Protein AF-A0A944S7D9-F1 (afdb_monomer)

Radius of gyration: 26.87 Å; Cα contacts (8 Å, |Δi|>4): 21; chains: 1; bounding box: 56×30×63 Å

Solvent-accessible surface area (backbone atoms only — not comparable to full-atom values): 6648 Å² total; per-residue (Å²): 128,85,83,78,64,95,87,66,83,73,77,50,76,69,52,48,50,52,52,50,52,49,28,50,76,72,68,70,59,76,51,72,77,59,55,70,69,63,70,62,59,74,78,39,79,92,39,35,72,63,67,70,60,76,68,80,79,79,65,95,80,67,87,78,92,75,93,80,91,73,58,66,71,61,53,53,58,37,54,73,66,43,88,61,25,74,57,54,54,50,53,53,55,50,50,54,67,71,76,109

Foldseek 3Di:
DDDDDPPDDDDDPVRVVVVQVVCVVVVNDDDPVRVVPDDDLCVVPVSVVVVVPPDDPDDPDDDDDDDDDDDPVLVVVLVVVPPCSVVVVVVVVVVVVVVD

Sequence (100 aa):
MPKLKPDTIFPTDEEDAIITQQAIEDGTNFTDDELMQFRPASEIPELKDFVKKMGRPKSDNPKKAISIRLSNDTLDFFKATGKGWQSRIDEVLTKYATSH

pLDDT: mean 89.18, std 8.37, range [60.72, 97.31]

Secondary structure (DSSP, 8-state):
-PPPPTT-PPPPHHHHHHHHHHHHHTT-PPPHHHHTT---GGGSGGGHHHHTT-SSPPPSSPPP-------HHHHHHHHHT-TTHHHHHHHHHHHHHHH-

Structure (mmCIF, N/CA/C/O backbone):
data_AF-A0A944S7D9-F1
#
_entry.id   AF-A0A944S7D9-F1
#
loop_
_atom_site.group_PDB
_atom_site.id
_atom_site.type_symbol
_atom_site.label_atom_id
_atom_site.label_alt_id
_atom_site.label_comp_id
_atom_site.label_asym_id
_atom_site.label_entity_id
_atom_site.label_seq_id
_atom_site.pdbx_PDB_ins_code
_atom_site.Cartn_x
_atom_site.Cartn_y
_atom_site.Cartn_z
_atom_site.occupancy
_atom_site.B_iso_or_equiv
_atom_site.auth_seq_id
_atom_site.auth_comp_id
_atom_site.auth_asym_id
_atom_site.auth_atom_id
_atom_site.pdbx_PDB_model_num
ATOM 1 N N . MET A 1 1 ? 11.088 -19.352 -12.068 1.00 61.12 1 MET A N 1
ATOM 2 C CA . MET A 1 1 ? 10.970 -17.989 -12.631 1.00 61.12 1 MET A CA 1
ATOM 3 C C . MET A 1 1 ? 9.493 -17.618 -12.690 1.00 61.12 1 MET A C 1
ATOM 5 O O . MET A 1 1 ? 8.692 -18.526 -12.903 1.00 61.12 1 MET A O 1
ATOM 9 N N . PRO A 1 2 ? 9.101 -16.357 -12.439 1.00 77.00 2 PRO A N 1
ATOM 10 C CA . PRO A 1 2 ? 7.715 -15.922 -12.614 1.00 77.00 2 PRO A CA 1
ATOM 11 C C . PRO A 1 2 ? 7.267 -16.179 -14.057 1.00 77.00 2 PRO A C 1
ATOM 13 O O . PRO A 1 2 ? 8.068 -16.025 -14.977 1.00 77.00 2 PRO A O 1
ATOM 16 N N . LYS A 1 3 ? 6.010 -16.581 -14.265 1.00 82.88 3 LYS A N 1
ATOM 17 C CA . LYS A 1 3 ? 5.469 -16.725 -15.622 1.00 82.88 3 LYS A CA 1
ATOM 18 C C . LYS A 1 3 ? 5.316 -15.339 -16.253 1.00 82.88 3 LYS A C 1
ATOM 20 O O . LYS A 1 3 ? 4.873 -14.405 -15.583 1.00 82.88 3 LYS A O 1
ATOM 25 N N . LEU A 1 4 ? 5.686 -15.229 -17.525 1.00 85.81 4 LEU A N 1
ATOM 26 C CA . LEU A 1 4 ? 5.511 -14.016 -18.321 1.00 85.81 4 LEU A CA 1
ATOM 27 C C . LEU A 1 4 ? 4.018 -13.703 -18.489 1.00 85.81 4 LEU A C 1
ATOM 29 O O . LEU A 1 4 ? 3.167 -14.590 -18.370 1.00 85.81 4 LEU A O 1
ATOM 33 N N . LYS A 1 5 ? 3.692 -12.429 -18.724 1.00 89.12 5 LYS A N 1
ATOM 34 C CA . LYS A 1 5 ? 2.304 -12.012 -18.959 1.00 89.12 5 LYS A CA 1
ATOM 35 C C . LYS A 1 5 ? 1.825 -12.565 -20.310 1.00 89.12 5 LYS A C 1
ATOM 37 O O . LYS A 1 5 ? 2.656 -12.656 -21.213 1.00 89.12 5 LYS A O 1
ATOM 42 N N . PRO A 1 6 ? 0.525 -12.876 -20.465 1.00 86.94 6 PRO A N 1
ATOM 43 C CA . PRO A 1 6 ? -0.012 -13.486 -21.686 1.00 86.94 6 PRO A CA 1
ATOM 44 C C . PRO A 1 6 ? 0.343 -12.748 -22.986 1.00 86.94 6 PRO A C 1
ATOM 46 O O . PRO A 1 6 ? 0.635 -13.402 -23.975 1.00 86.94 6 PRO A O 1
ATOM 49 N N . ASP A 1 7 ? 0.411 -11.414 -22.957 1.00 90.25 7 ASP A N 1
ATOM 50 C CA . ASP A 1 7 ? 0.641 -10.571 -24.144 1.00 90.25 7 ASP A CA 1
ATOM 51 C C . ASP A 1 7 ? 2.101 -10.093 -24.274 1.00 90.25 7 ASP A C 1
ATOM 53 O O . ASP A 1 7 ? 2.373 -8.993 -24.754 1.00 90.25 7 ASP A O 1
ATOM 57 N N . THR A 1 8 ? 3.061 -10.872 -23.768 1.00 90.88 8 THR A N 1
ATOM 58 C CA . THR A 1 8 ? 4.485 -10.518 -23.874 1.00 90.88 8 THR A CA 1
ATOM 59 C C . THR A 1 8 ? 5.010 -10.937 -25.245 1.00 90.88 8 THR A C 1
ATOM 61 O O . THR A 1 8 ? 5.115 -12.131 -25.518 1.00 90.88 8 THR A O 1
ATOM 64 N N . ILE A 1 9 ? 5.346 -9.963 -26.088 1.00 89.50 9 ILE A N 1
ATOM 65 C CA . ILE A 1 9 ? 5.931 -10.187 -27.414 1.00 89.50 9 ILE A CA 1
ATOM 66 C C . ILE A 1 9 ? 7.451 -10.263 -27.260 1.00 89.50 9 ILE A C 1
ATOM 68 O O . ILE A 1 9 ? 8.050 -9.367 -26.665 1.00 89.50 9 ILE A O 1
ATOM 72 N N . PHE A 1 10 ? 8.054 -11.326 -27.785 1.00 88.50 10 PHE A N 1
ATOM 73 C CA . PHE A 1 10 ? 9.499 -11.413 -27.977 1.00 88.50 10 PHE A CA 1
ATOM 74 C C . PHE A 1 10 ? 9.802 -11.157 -29.448 1.00 88.50 10 PHE A C 1
ATOM 76 O O . PHE A 1 10 ? 9.051 -11.668 -30.286 1.00 88.50 10 PHE A O 1
ATOM 83 N N . PRO A 1 11 ? 10.858 -10.393 -29.762 1.00 93.06 11 PRO A N 1
ATOM 84 C CA . PRO A 1 11 ? 11.351 -10.327 -31.125 1.00 93.06 11 PRO A CA 1
ATOM 85 C C . PRO A 1 11 ? 11.697 -11.728 -31.635 1.00 93.06 11 PRO A C 1
ATOM 87 O O . PRO A 1 11 ? 12.118 -12.607 -30.877 1.00 93.06 11 PRO A O 1
ATOM 90 N N . THR A 1 12 ? 11.477 -11.940 -32.923 1.00 94.56 12 THR A N 1
ATOM 91 C CA . THR A 1 12 ? 12.023 -13.089 -33.646 1.00 94.56 12 THR A CA 1
ATOM 92 C C . THR A 1 12 ? 13.522 -12.902 -33.887 1.00 94.56 12 THR A C 1
ATOM 94 O O . THR A 1 12 ? 14.018 -11.778 -33.862 1.00 94.56 12 THR A O 1
ATOM 97 N N . ASP A 1 13 ? 14.244 -13.985 -34.185 1.00 94.50 13 ASP A N 1
ATOM 98 C CA . ASP A 1 13 ? 15.691 -13.926 -34.448 1.00 94.50 13 ASP A CA 1
ATOM 99 C C . ASP A 1 13 ? 16.050 -12.937 -35.581 1.00 94.50 13 ASP A C 1
ATOM 101 O O . ASP A 1 13 ? 17.082 -12.268 -35.535 1.00 94.50 13 ASP A O 1
ATOM 105 N N . GLU A 1 14 ? 15.185 -12.818 -36.598 1.00 93.44 14 GLU A N 1
ATOM 106 C CA . GLU A 1 14 ? 15.354 -11.858 -37.698 1.00 93.44 14 GLU A CA 1
ATOM 107 C C . GLU A 1 14 ? 15.164 -10.409 -37.228 1.00 93.44 14 GLU A C 1
ATOM 109 O O . GLU A 1 14 ? 15.940 -9.525 -37.594 1.00 93.44 14 GLU A O 1
ATOM 114 N N . GLU A 1 15 ? 14.155 -10.158 -36.392 1.00 93.25 15 GLU A N 1
ATOM 115 C CA . GLU A 1 15 ? 13.902 -8.834 -35.819 1.00 93.25 15 GLU A CA 1
ATOM 116 C C . GLU A 1 15 ? 15.021 -8.417 -34.858 1.00 93.25 15 GLU A C 1
ATOM 118 O O . GLU A 1 15 ? 15.473 -7.275 -34.919 1.00 93.25 15 GLU A O 1
ATOM 123 N N . ASP A 1 16 ? 15.526 -9.334 -34.030 1.00 93.56 16 ASP A N 1
ATOM 124 C CA . ASP A 1 16 ? 16.659 -9.085 -33.132 1.00 93.56 16 ASP A CA 1
ATOM 125 C C . ASP A 1 16 ? 17.936 -8.720 -33.902 1.00 93.56 16 ASP A C 1
ATOM 127 O O . ASP A 1 16 ? 18.666 -7.808 -33.499 1.00 93.56 16 ASP A O 1
ATOM 131 N N . ALA A 1 17 ? 18.198 -9.373 -35.040 1.00 92.81 17 ALA A N 1
ATOM 132 C CA . ALA A 1 17 ? 19.328 -9.027 -35.901 1.00 92.81 17 ALA A CA 1
ATOM 133 C C . ALA A 1 17 ? 19.198 -7.604 -36.471 1.00 92.81 17 ALA A C 1
ATOM 135 O O . ALA A 1 17 ? 20.174 -6.848 -36.464 1.00 92.81 17 ALA A O 1
ATOM 136 N N . ILE A 1 18 ? 17.994 -7.211 -36.904 1.00 95.31 18 ILE A N 1
ATOM 137 C CA . ILE A 1 18 ? 17.721 -5.854 -37.405 1.00 95.31 18 ILE A CA 1
ATOM 138 C C . ILE A 1 18 ? 17.890 -4.822 -36.281 1.00 95.31 18 ILE A C 1
ATOM 140 O O . ILE A 1 18 ? 18.549 -3.802 -36.481 1.00 95.31 18 ILE A O 1
ATOM 144 N N . ILE A 1 19 ? 17.349 -5.094 -35.089 1.00 92.94 19 ILE A N 1
ATOM 145 C CA . ILE A 1 19 ? 17.482 -4.223 -33.910 1.00 92.94 19 ILE A CA 1
ATOM 146 C C . ILE A 1 19 ? 18.958 -4.047 -33.536 1.00 92.94 19 ILE A C 1
ATOM 148 O O . ILE A 1 19 ? 19.397 -2.931 -33.254 1.00 92.94 19 ILE A O 1
ATOM 152 N N . THR A 1 20 ? 19.736 -5.131 -33.574 1.00 92.62 20 THR A N 1
ATOM 153 C CA . THR A 1 20 ? 21.167 -5.108 -33.250 1.00 92.62 20 THR A CA 1
ATOM 154 C C . THR A 1 20 ? 21.951 -4.290 -34.273 1.00 92.62 20 THR A C 1
ATOM 156 O O . THR A 1 20 ? 22.751 -3.439 -33.888 1.00 92.62 20 THR A O 1
ATOM 159 N N . GLN A 1 21 ? 21.704 -4.493 -35.572 1.00 93.06 21 GLN A N 1
ATOM 160 C CA . GLN A 1 21 ? 22.358 -3.710 -36.620 1.00 93.06 21 GLN A CA 1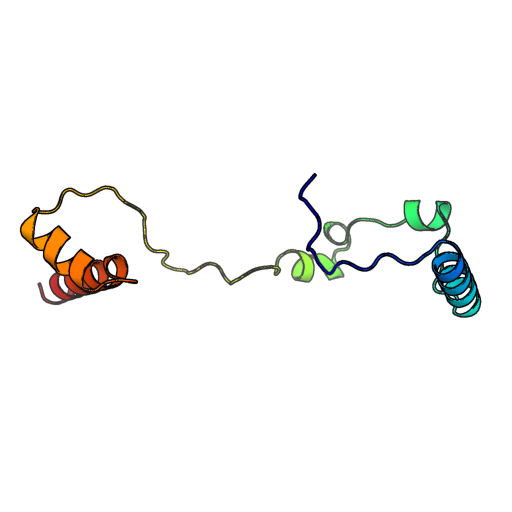
ATOM 161 C C . GLN A 1 21 ? 22.049 -2.216 -36.470 1.00 93.06 21 GLN A C 1
ATOM 163 O O . GLN A 1 21 ? 22.966 -1.397 -36.497 1.00 93.06 21 GLN A O 1
ATOM 168 N N . GLN A 1 22 ? 20.782 -1.869 -36.237 1.00 94.06 22 GLN A N 1
ATOM 169 C CA . GLN A 1 22 ? 20.372 -0.483 -36.028 1.00 94.06 22 GLN A CA 1
ATOM 170 C C . GLN A 1 22 ? 21.067 0.137 -34.805 1.00 94.06 22 GLN A C 1
ATOM 172 O O . GLN A 1 22 ? 21.579 1.249 -34.884 1.00 94.06 22 GLN A O 1
ATOM 177 N N . ALA A 1 23 ? 21.162 -0.592 -33.689 1.00 94.06 23 ALA A N 1
ATOM 178 C CA . ALA A 1 23 ? 21.844 -0.109 -32.489 1.00 94.06 23 ALA A CA 1
ATOM 179 C C . ALA A 1 23 ? 23.348 0.138 -32.716 1.00 94.06 23 ALA A C 1
ATOM 181 O O . ALA A 1 23 ? 23.916 1.062 -32.126 1.00 94.06 23 ALA A O 1
ATOM 182 N N . ILE A 1 24 ? 23.993 -0.668 -33.567 1.00 94.12 24 ILE A N 1
ATOM 183 C CA . ILE A 1 24 ? 25.392 -0.474 -33.975 1.00 94.12 24 ILE A CA 1
ATOM 184 C C . ILE A 1 24 ? 25.529 0.794 -34.821 1.00 94.12 24 ILE A C 1
ATOM 186 O O . ILE A 1 24 ? 26.413 1.605 -34.551 1.00 94.12 24 ILE A O 1
ATOM 190 N N . GLU A 1 25 ? 24.655 0.982 -35.812 1.00 94.31 25 GLU A N 1
ATOM 191 C CA . GLU A 1 25 ? 24.643 2.178 -36.666 1.00 94.31 25 GLU A CA 1
ATOM 192 C C . GLU A 1 25 ? 24.401 3.461 -35.851 1.00 94.31 25 GLU A C 1
ATOM 194 O O . GLU A 1 25 ? 25.082 4.465 -36.063 1.00 94.31 25 GLU A O 1
ATOM 199 N N . ASP A 1 26 ? 23.510 3.401 -34.858 1.00 94.00 26 ASP A N 1
ATOM 200 C CA . ASP A 1 26 ? 23.201 4.510 -33.948 1.00 94.00 26 ASP A CA 1
ATOM 201 C C . ASP A 1 26 ? 24.280 4.731 -32.864 1.00 94.00 26 ASP A C 1
ATOM 203 O O . ASP A 1 26 ? 24.210 5.699 -32.102 1.00 94.00 26 ASP A O 1
ATOM 207 N N . GLY A 1 27 ? 25.276 3.840 -32.757 1.00 90.56 27 GLY A N 1
ATOM 208 C CA . GLY A 1 27 ? 26.332 3.902 -31.739 1.00 90.56 27 GLY A CA 1
ATOM 209 C C . GLY A 1 27 ? 25.842 3.647 -30.307 1.00 90.56 27 GLY A C 1
ATOM 210 O O . GLY A 1 27 ? 26.477 4.082 -29.348 1.00 90.56 27 GLY A O 1
ATOM 211 N N . THR A 1 28 ? 24.701 2.973 -30.153 1.00 89.75 28 THR A N 1
ATOM 212 C CA . THR A 1 28 ? 24.083 2.641 -28.854 1.00 89.75 28 THR A CA 1
ATOM 213 C C . THR A 1 28 ? 24.319 1.192 -28.422 1.00 89.75 28 THR A C 1
ATOM 215 O O . THR A 1 28 ? 23.978 0.819 -27.298 1.00 89.75 28 THR A O 1
ATOM 218 N N . ASN A 1 29 ? 24.918 0.373 -29.289 1.00 91.12 29 ASN A N 1
ATOM 219 C CA . ASN A 1 29 ? 25.290 -1.002 -28.985 1.00 91.12 29 ASN A CA 1
ATOM 220 C C . ASN A 1 29 ? 26.586 -1.063 -28.157 1.00 91.12 29 ASN A C 1
ATOM 222 O O . ASN A 1 29 ? 27.645 -0.676 -28.645 1.00 91.12 29 ASN A O 1
ATOM 226 N N . PHE A 1 30 ? 26.505 -1.601 -26.939 1.00 89.75 30 PHE A N 1
ATOM 227 C CA . PHE A 1 30 ? 27.667 -1.849 -26.080 1.00 89.75 30 PHE A CA 1
ATOM 228 C C . PHE A 1 30 ? 28.209 -3.264 -26.287 1.00 89.75 30 PHE A C 1
ATOM 230 O O . PHE A 1 30 ? 27.444 -4.223 -26.389 1.00 89.75 30 PHE A O 1
ATOM 237 N N . THR A 1 31 ? 29.531 -3.401 -26.307 1.00 89.88 31 THR A N 1
ATOM 238 C CA . THR A 1 31 ? 30.211 -4.704 -26.290 1.00 89.88 31 THR A CA 1
ATOM 239 C C . THR A 1 31 ? 30.271 -5.289 -24.875 1.00 89.88 31 THR A C 1
ATOM 241 O O . THR A 1 31 ? 30.144 -4.569 -23.883 1.00 89.88 31 THR A O 1
ATOM 244 N N . ASP A 1 32 ? 30.510 -6.598 -24.758 1.00 88.31 32 ASP A N 1
ATOM 245 C CA . ASP A 1 32 ? 30.619 -7.273 -23.455 1.00 88.31 32 ASP A CA 1
ATOM 246 C C . ASP A 1 32 ? 31.717 -6.659 -22.568 1.00 88.31 32 ASP A C 1
ATOM 248 O O . ASP A 1 32 ? 31.506 -6.442 -21.373 1.00 88.31 32 ASP A O 1
ATOM 252 N N . ASP A 1 33 ? 32.863 -6.309 -23.158 1.00 90.88 33 ASP A N 1
ATOM 253 C CA . ASP A 1 33 ? 33.986 -5.685 -22.447 1.00 90.88 33 ASP A CA 1
ATOM 254 C C . ASP A 1 33 ? 33.641 -4.282 -21.920 1.00 90.88 33 ASP A C 1
ATOM 256 O O . ASP A 1 33 ? 34.130 -3.867 -20.864 1.00 90.88 33 ASP A O 1
ATOM 260 N N . GLU A 1 34 ? 32.790 -3.539 -22.630 1.00 89.50 34 GLU A N 1
ATOM 261 C CA . GLU A 1 34 ? 32.293 -2.230 -22.193 1.00 89.50 34 GLU A CA 1
ATOM 262 C C . GLU A 1 34 ? 31.242 -2.377 -21.090 1.00 89.50 34 GLU A C 1
ATOM 264 O O . GLU A 1 34 ? 31.286 -1.655 -20.092 1.00 89.50 34 GLU A O 1
ATOM 269 N N . LEU A 1 35 ? 30.345 -3.361 -21.210 1.00 88.75 35 LEU A N 1
ATOM 270 C CA . LEU A 1 35 ? 29.345 -3.667 -20.186 1.00 88.75 35 LEU A CA 1
ATOM 271 C C . LEU A 1 35 ? 29.989 -4.089 -18.861 1.00 88.75 35 LEU A C 1
ATOM 273 O O . LEU A 1 35 ? 29.508 -3.698 -17.797 1.00 88.75 35 LEU A O 1
ATOM 277 N N . MET A 1 36 ? 31.101 -4.832 -18.894 1.00 89.75 36 MET A N 1
ATOM 278 C CA . MET A 1 36 ? 31.832 -5.229 -17.682 1.00 89.75 36 MET A CA 1
ATOM 279 C C . MET A 1 36 ? 32.415 -4.044 -16.903 1.00 89.75 36 MET A C 1
ATOM 281 O O . MET A 1 36 ? 32.666 -4.159 -15.702 1.00 89.75 36 MET A O 1
ATOM 285 N N . GLN A 1 37 ? 32.622 -2.899 -17.556 1.00 89.00 37 GLN A N 1
ATOM 286 C CA . GLN A 1 37 ? 33.117 -1.6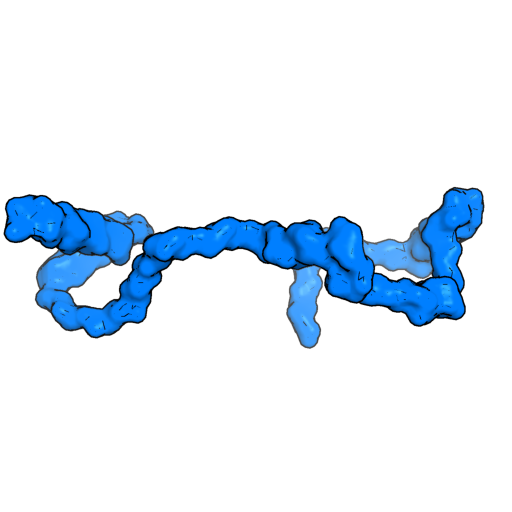85 -16.903 1.00 89.00 37 GLN A CA 1
ATOM 287 C C . GLN A 1 37 ? 32.004 -0.914 -16.184 1.00 89.00 37 GLN A C 1
ATOM 289 O O . GLN A 1 37 ? 32.290 -0.012 -15.387 1.00 89.00 37 GLN A O 1
ATOM 294 N N . PHE A 1 38 ? 30.733 -1.246 -16.438 1.00 88.81 38 PHE A N 1
ATOM 295 C CA . PHE A 1 38 ? 29.613 -0.577 -15.794 1.00 88.81 38 PHE A CA 1
ATOM 296 C C . PHE A 1 38 ? 29.578 -0.921 -14.307 1.00 88.81 38 PHE A C 1
ATOM 298 O O . PHE A 1 38 ? 29.692 -2.070 -13.886 1.00 88.81 38 PHE A O 1
ATOM 305 N N . ARG A 1 39 ? 29.392 0.112 -13.487 1.00 86.12 39 ARG A N 1
ATOM 306 C CA . ARG A 1 39 ? 29.251 -0.017 -12.036 1.00 86.12 39 ARG A CA 1
ATOM 307 C C . ARG A 1 39 ? 27.826 0.309 -11.621 1.00 86.12 39 ARG A C 1
ATOM 309 O O . ARG A 1 39 ? 27.167 1.118 -12.280 1.00 86.12 39 ARG A O 1
ATOM 316 N N . PRO A 1 40 ? 27.325 -0.291 -10.531 1.00 84.75 40 PRO A N 1
ATOM 317 C CA . PRO A 1 40 ? 25.968 -0.033 -10.086 1.00 84.75 40 PRO A CA 1
ATOM 318 C C . PRO A 1 40 ? 25.791 1.450 -9.743 1.00 84.75 40 PRO 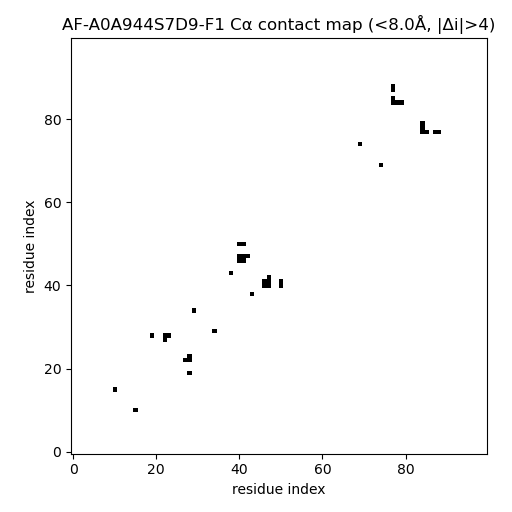A C 1
ATOM 320 O O . PRO A 1 40 ? 26.655 2.072 -9.123 1.00 84.75 40 PRO A O 1
ATOM 323 N N . ALA A 1 41 ? 24.630 2.016 -10.082 1.00 84.06 41 ALA A N 1
ATOM 324 C CA . ALA A 1 41 ? 24.326 3.428 -9.833 1.00 84.06 41 ALA A CA 1
ATOM 325 C C . ALA A 1 41 ? 24.465 3.836 -8.349 1.00 84.06 41 ALA A C 1
ATOM 327 O O . ALA A 1 41 ? 24.712 4.998 -8.044 1.00 84.06 41 ALA A O 1
ATOM 328 N N . SER A 1 42 ? 24.366 2.883 -7.412 1.00 81.69 42 SER A N 1
ATOM 329 C CA . SER A 1 42 ? 24.613 3.097 -5.979 1.00 81.69 42 SER A CA 1
ATOM 330 C C . SER A 1 42 ? 26.061 3.468 -5.638 1.00 81.69 42 SER A C 1
ATOM 332 O O . SER A 1 42 ? 26.307 4.078 -4.596 1.00 81.69 42 SER A O 1
ATOM 334 N N . GLU A 1 43 ? 27.023 3.092 -6.480 1.00 83.50 43 GLU A N 1
ATOM 335 C CA . GLU A 1 43 ? 28.440 3.426 -6.313 1.00 83.50 43 GLU A CA 1
ATOM 336 C C . GLU A 1 43 ? 28.789 4.806 -6.878 1.00 83.50 43 GLU A C 1
ATOM 338 O O . GLU A 1 43 ? 29.803 5.379 -6.484 1.00 83.50 43 GLU A O 1
ATOM 343 N N . ILE A 1 44 ? 27.932 5.376 -7.729 1.00 87.44 44 ILE A N 1
ATOM 344 C CA . ILE A 1 44 ? 28.117 6.690 -8.351 1.00 87.44 44 ILE A CA 1
ATOM 345 C C . ILE A 1 44 ? 27.551 7.762 -7.403 1.00 87.44 44 ILE A C 1
ATOM 347 O O . ILE A 1 44 ? 26.331 7.831 -7.238 1.00 87.44 44 ILE A O 1
ATOM 351 N N . PRO A 1 45 ? 28.385 8.603 -6.750 1.00 82.31 45 PRO A N 1
ATOM 352 C CA . PRO A 1 45 ? 27.927 9.536 -5.715 1.00 82.31 45 PRO A CA 1
ATOM 353 C C . PRO A 1 45 ? 26.800 10.473 -6.161 1.00 82.31 45 PRO A C 1
ATOM 355 O O . PRO A 1 45 ? 25.876 10.707 -5.389 1.00 82.31 45 PRO A O 1
ATOM 358 N N . GLU A 1 46 ? 26.842 10.932 -7.410 1.00 84.31 46 GLU A N 1
ATOM 359 C CA . GLU A 1 46 ? 25.849 11.830 -8.015 1.00 84.31 46 GLU A CA 1
ATOM 360 C C . GLU A 1 46 ? 24.470 11.171 -8.206 1.00 84.31 46 GLU A C 1
ATOM 362 O O . GLU A 1 46 ? 23.447 11.851 -8.215 1.00 84.31 46 GLU A O 1
ATOM 367 N N . LEU A 1 47 ? 24.420 9.837 -8.309 1.00 81.00 47 LEU A N 1
ATOM 368 C CA . LEU A 1 47 ? 23.190 9.074 -8.551 1.00 81.00 47 LEU A CA 1
ATOM 369 C C . LEU A 1 47 ? 22.605 8.440 -7.280 1.00 81.00 47 LEU A C 1
ATOM 371 O O . LEU A 1 47 ? 21.471 7.952 -7.299 1.00 81.00 47 LEU A O 1
ATOM 375 N N . LYS A 1 48 ? 23.328 8.473 -6.151 1.00 75.50 48 LYS A N 1
ATOM 376 C CA . LYS A 1 48 ? 22.916 7.835 -4.883 1.00 75.50 48 LYS A CA 1
ATOM 377 C C . LYS A 1 48 ? 21.530 8.268 -4.402 1.00 75.50 48 LYS A C 1
ATOM 379 O O . LYS A 1 48 ? 20.768 7.439 -3.897 1.00 75.50 48 LYS A O 1
ATOM 384 N N . ASP A 1 49 ? 21.191 9.541 -4.578 1.00 71.94 49 ASP A N 1
ATOM 385 C CA . ASP A 1 49 ? 19.909 10.093 -4.132 1.00 71.94 49 ASP A CA 1
ATOM 386 C C . ASP A 1 49 ? 18.730 9.667 -5.013 1.00 71.94 49 ASP A C 1
ATOM 388 O O . ASP A 1 49 ? 17.592 9.628 -4.541 1.00 71.94 49 ASP A O 1
ATOM 392 N N . PHE A 1 50 ? 18.985 9.305 -6.272 1.00 69.12 50 PHE A N 1
ATOM 393 C CA . PHE A 1 50 ? 17.966 8.800 -7.191 1.00 69.12 50 PHE A CA 1
ATOM 394 C C . PHE A 1 50 ? 17.671 7.320 -6.939 1.00 69.12 50 PHE A C 1
ATOM 396 O O . PHE A 1 50 ? 16.508 6.919 -6.925 1.00 69.12 50 PHE A O 1
ATOM 403 N N . VAL A 1 51 ? 18.702 6.526 -6.628 1.00 68.44 51 VAL A N 1
ATOM 404 C CA . VAL A 1 51 ? 18.559 5.091 -6.326 1.00 68.44 51 VAL A CA 1
ATOM 405 C C . VAL A 1 51 ? 17.721 4.854 -5.059 1.00 68.44 51 VAL A C 1
ATOM 407 O O . VAL A 1 51 ? 16.921 3.923 -5.005 1.00 68.44 51 VAL A O 1
ATOM 410 N N . LYS A 1 52 ? 17.837 5.720 -4.042 1.00 64.75 52 LYS A N 1
ATOM 411 C CA . LYS A 1 52 ? 17.083 5.593 -2.778 1.00 64.75 52 LYS A CA 1
ATOM 412 C C . LYS A 1 52 ? 15.604 5.984 -2.861 1.00 64.75 52 LYS A C 1
ATOM 414 O O . LYS A 1 52 ? 14.847 5.632 -1.959 1.00 64.75 52 LYS A O 1
ATOM 419 N N . LYS A 1 53 ? 15.180 6.724 -3.889 1.00 60.72 53 LYS A N 1
ATOM 420 C CA . LYS A 1 53 ? 13.829 7.315 -3.969 1.00 60.72 53 LYS A CA 1
ATOM 421 C C . LYS A 1 53 ? 12.793 6.433 -4.670 1.00 60.72 53 LYS A C 1
ATOM 423 O O . LYS A 1 53 ? 11.670 6.879 -4.895 1.00 60.72 53 LYS A O 1
ATOM 428 N N . MET A 1 54 ? 13.125 5.190 -5.009 1.00 67.50 54 MET A N 1
ATOM 429 C CA . MET A 1 54 ? 12.157 4.285 -5.625 1.00 67.50 54 MET A CA 1
ATOM 430 C C . MET A 1 54 ? 11.153 3.763 -4.585 1.00 67.50 54 MET A C 1
ATOM 432 O O . MET A 1 54 ? 11.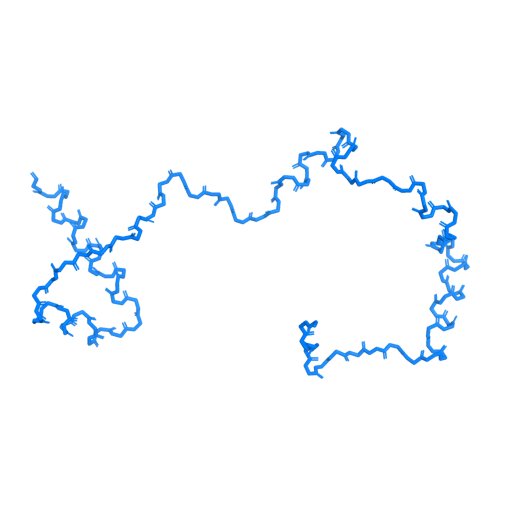490 2.945 -3.734 1.00 67.50 54 MET A O 1
ATOM 436 N N . GLY A 1 55 ? 9.904 4.236 -4.656 1.00 73.06 55 GLY A N 1
ATOM 437 C CA . GLY A 1 55 ? 8.784 3.740 -3.851 1.00 73.06 55 GLY A CA 1
ATOM 438 C C . GLY A 1 55 ? 7.850 4.839 -3.344 1.00 73.06 55 GLY A C 1
ATOM 439 O O . GLY A 1 55 ? 8.156 6.028 -3.406 1.00 73.06 55 GLY A O 1
ATOM 440 N N . ARG A 1 56 ? 6.683 4.443 -2.821 1.00 77.62 56 ARG A N 1
ATOM 441 C CA . ARG A 1 56 ? 5.807 5.375 -2.098 1.00 77.62 56 ARG A CA 1
ATOM 442 C C . ARG A 1 56 ? 6.558 5.880 -0.858 1.00 77.62 56 ARG A C 1
ATOM 444 O O . ARG A 1 56 ? 7.111 5.041 -0.143 1.00 77.62 56 ARG A O 1
ATOM 451 N N . PRO A 1 57 ? 6.544 7.193 -0.562 1.00 79.56 57 PRO A N 1
ATOM 452 C CA . PRO A 1 57 ? 7.075 7.704 0.694 1.00 79.56 57 PRO A CA 1
ATOM 453 C C . PRO A 1 57 ? 6.519 6.905 1.872 1.00 79.56 57 PRO A C 1
ATOM 455 O O . PRO A 1 57 ? 5.322 6.593 1.918 1.00 79.56 57 PRO A O 1
ATOM 458 N N . LYS A 1 58 ? 7.395 6.536 2.807 1.00 79.69 58 LYS A N 1
ATOM 459 C CA . LYS A 1 58 ? 6.978 5.850 4.028 1.00 79.69 58 LYS A CA 1
ATOM 460 C C . LYS A 1 58 ? 6.050 6.787 4.804 1.00 79.69 58 LYS A C 1
ATOM 462 O O . LYS A 1 58 ? 6.390 7.944 5.003 1.00 79.69 58 LYS A O 1
ATOM 467 N N . SER A 1 59 ? 4.882 6.294 5.214 1.00 83.31 59 SER A N 1
ATOM 468 C CA . SER A 1 59 ? 3.976 7.061 6.078 1.00 83.31 59 SER A CA 1
ATOM 469 C C . SER A 1 59 ? 4.657 7.324 7.421 1.00 83.31 59 SER A C 1
ATOM 471 O O . SER A 1 59 ? 5.145 6.368 8.028 1.00 83.31 59 SER A O 1
ATOM 473 N N . ASP A 1 60 ? 4.650 8.572 7.894 1.00 86.12 60 ASP A N 1
ATOM 474 C CA . ASP A 1 60 ? 5.235 8.952 9.190 1.00 86.12 60 ASP A CA 1
ATOM 475 C C . ASP A 1 60 ? 4.551 8.232 10.359 1.00 86.12 60 ASP A C 1
ATOM 477 O O . ASP A 1 60 ? 5.197 7.829 11.324 1.00 86.12 60 ASP A O 1
ATOM 481 N N . ASN A 1 61 ? 3.242 7.993 10.237 1.00 86.94 61 ASN A N 1
ATOM 482 C CA . ASN A 1 61 ? 2.461 7.232 11.205 1.00 86.94 61 ASN A CA 1
ATOM 483 C C . ASN A 1 61 ? 1.720 6.074 10.510 1.00 86.94 61 ASN A C 1
ATOM 485 O O . ASN A 1 61 ? 0.591 6.246 10.043 1.00 86.94 61 ASN A O 1
ATOM 489 N N . PRO A 1 62 ? 2.356 4.903 10.329 1.00 88.69 62 PRO A N 1
ATOM 490 C CA . PRO A 1 62 ? 1.712 3.754 9.707 1.00 88.69 62 PRO A CA 1
ATOM 491 C C . PRO A 1 62 ? 0.740 3.069 10.680 1.00 88.69 62 PRO A C 1
ATOM 493 O O . PRO A 1 62 ? 1.034 2.908 11.865 1.00 88.69 62 PRO A O 1
ATOM 496 N N . LYS A 1 63 ? -0.397 2.585 10.162 1.00 90.19 63 LYS A N 1
ATOM 497 C CA . LYS A 1 63 ? -1.317 1.737 10.936 1.00 90.19 63 LYS A CA 1
ATOM 498 C C . LYS A 1 63 ? -0.594 0.464 11.383 1.00 90.19 63 LYS A C 1
ATOM 500 O O . LYS A 1 63 ? 0.084 -0.181 10.582 1.00 90.19 63 LYS A O 1
ATOM 505 N N . LYS A 1 64 ? -0.753 0.084 12.652 1.00 91.50 64 LYS A N 1
ATOM 506 C CA . LYS A 1 64 ? -0.177 -1.152 13.197 1.00 91.50 64 LYS A CA 1
ATOM 507 C C . LYS A 1 64 ? -1.175 -2.294 13.037 1.00 91.50 64 LYS A C 1
ATOM 509 O O . LYS A 1 64 ? -2.286 -2.218 13.551 1.00 91.50 64 LYS A O 1
ATOM 514 N N . ALA A 1 65 ? -0.772 -3.358 12.347 1.00 93.19 65 ALA A N 1
ATOM 515 C CA . ALA A 1 65 ? -1.556 -4.584 12.281 1.00 93.19 65 ALA A CA 1
ATOM 516 C C . ALA A 1 65 ? -1.428 -5.332 13.615 1.00 93.19 65 ALA A C 1
ATOM 518 O O . ALA A 1 65 ? -0.369 -5.873 13.928 1.00 93.19 65 ALA A O 1
ATOM 519 N N . ILE A 1 66 ? -2.498 -5.332 14.407 1.00 93.81 66 ILE A N 1
ATOM 520 C CA . ILE A 1 66 ? -2.571 -6.026 15.695 1.00 93.81 66 ILE A CA 1
ATOM 521 C C . ILE A 1 66 ? -3.733 -7.018 15.702 1.00 93.81 66 ILE A C 1
ATOM 523 O O . ILE A 1 66 ? -4.724 -6.837 14.995 1.00 93.81 66 ILE A O 1
ATOM 527 N N . SER A 1 67 ? -3.614 -8.064 16.520 1.00 94.06 67 SER A N 1
ATOM 528 C CA . SER A 1 67 ? -4.704 -9.007 16.774 1.00 94.06 67 SER A CA 1
ATOM 529 C C . SER A 1 67 ? -5.459 -8.574 18.028 1.00 94.06 67 SER A C 1
ATOM 531 O O . SER A 1 67 ? -4.889 -8.559 19.119 1.00 94.06 67 SER A O 1
ATOM 533 N N . ILE A 1 68 ? -6.730 -8.204 17.873 1.00 92.69 68 ILE A N 1
ATOM 534 C CA . ILE A 1 68 ? -7.639 -7.862 18.973 1.00 92.69 68 ILE A CA 1
ATOM 535 C C . ILE A 1 68 ? -8.883 -8.744 18.900 1.00 92.69 68 ILE A C 1
ATOM 537 O O . ILE A 1 68 ? -9.305 -9.152 17.818 1.00 92.69 68 ILE A O 1
ATOM 541 N N . ARG A 1 69 ? -9.478 -9.041 20.056 1.00 95.06 69 ARG A N 1
ATOM 542 C CA . ARG A 1 69 ? -10.761 -9.748 20.129 1.00 95.06 69 ARG A CA 1
ATOM 543 C C . ARG A 1 69 ? -11.889 -8.723 20.170 1.00 95.06 69 ARG A C 1
ATOM 545 O O . ARG A 1 69 ? -11.857 -7.815 20.992 1.00 95.06 69 ARG A O 1
ATOM 552 N N . LEU A 1 70 ? -12.867 -8.886 19.288 1.00 94.75 70 LEU A N 1
ATOM 553 C CA . LEU A 1 70 ? -14.073 -8.062 19.202 1.00 94.75 70 LEU A CA 1
ATOM 554 C C . LEU A 1 70 ? -15.296 -8.947 19.459 1.00 94.75 70 LEU A C 1
ATOM 556 O O . LEU A 1 70 ? -15.226 -10.158 19.238 1.00 94.75 70 LEU A O 1
ATOM 560 N N . SER A 1 71 ? -16.406 -8.361 19.915 1.00 97.06 71 SER A N 1
ATOM 561 C CA . SER A 1 71 ? -17.666 -9.103 20.024 1.00 97.06 71 SER A CA 1
ATOM 562 C C . SER A 1 71 ? -18.162 -9.530 18.641 1.00 97.06 71 SER A C 1
ATOM 564 O O . SER A 1 71 ? -17.911 -8.846 17.644 1.00 97.06 71 SER A O 1
ATOM 566 N N . ASN A 1 72 ? -18.866 -10.664 18.585 1.00 97.19 72 ASN A N 1
ATOM 567 C CA . ASN A 1 72 ? -19.327 -11.236 17.323 1.00 97.19 72 ASN A CA 1
ATOM 568 C C . ASN A 1 72 ? -20.263 -10.274 16.572 1.00 97.19 72 ASN A C 1
ATOM 570 O O . ASN A 1 72 ? -20.019 -9.976 15.408 1.00 97.19 72 ASN A O 1
ATOM 574 N N . ASP A 1 73 ? -21.229 -9.680 17.278 1.00 97.31 73 ASP A N 1
ATOM 575 C CA . ASP A 1 73 ? -22.197 -8.734 16.707 1.00 97.31 73 ASP A CA 1
ATOM 576 C C . ASP A 1 73 ? -21.519 -7.520 16.052 1.00 97.31 73 ASP A C 1
ATOM 578 O O . ASP A 1 73 ? -21.898 -7.089 14.964 1.00 97.31 73 ASP A O 1
ATOM 582 N N . THR A 1 74 ? -20.460 -6.995 16.681 1.00 95.69 74 THR A N 1
ATOM 583 C CA . THR A 1 74 ? -19.676 -5.879 16.128 1.00 95.69 74 THR A CA 1
ATOM 584 C C . THR A 1 74 ? -18.977 -6.301 14.840 1.00 95.69 74 THR A C 1
ATOM 586 O O . THR A 1 74 ? -18.982 -5.578 13.843 1.00 95.69 74 THR A O 1
ATOM 589 N N . LEU A 1 75 ? -18.360 -7.481 14.856 1.00 95.88 75 LEU A N 1
ATOM 590 C CA . LEU A 1 75 ? -17.603 -8.009 13.730 1.00 95.88 75 LEU A CA 1
ATOM 591 C C . LEU A 1 75 ? -18.526 -8.262 12.526 1.00 95.88 75 LEU A C 1
ATOM 593 O O . LEU A 1 75 ? -18.199 -7.862 11.405 1.00 95.88 75 LEU A O 1
ATOM 597 N N . ASP A 1 76 ? -19.692 -8.857 12.767 1.00 97.12 76 ASP A N 1
ATOM 598 C CA . ASP A 1 76 ? -20.691 -9.161 11.744 1.00 97.12 76 ASP A CA 1
ATOM 599 C C . ASP A 1 76 ? -21.283 -7.888 11.134 1.00 97.12 76 ASP A C 1
ATOM 601 O O . ASP A 1 76 ? -21.337 -7.767 9.906 1.00 97.12 76 ASP A O 1
ATOM 605 N N . PHE A 1 77 ? -21.613 -6.891 11.965 1.00 97.31 77 PHE A N 1
ATOM 606 C CA . PHE A 1 77 ? -22.069 -5.582 11.497 1.00 97.31 77 PHE A CA 1
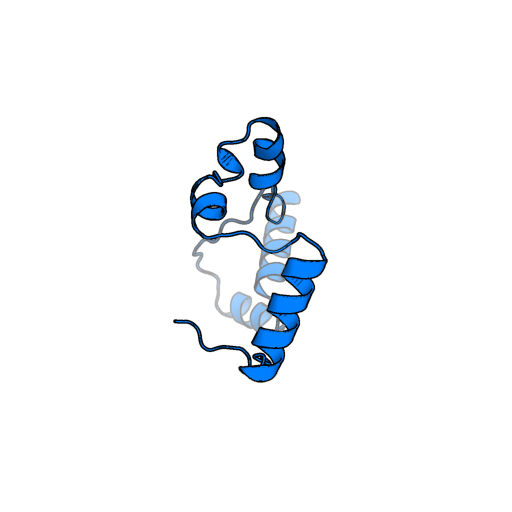ATOM 607 C C . PHE A 1 77 ? -21.063 -4.942 10.534 1.00 97.31 77 PHE A C 1
ATOM 609 O O . PHE A 1 77 ? -21.421 -4.551 9.421 1.00 97.31 77 PHE A O 1
ATOM 616 N N . PHE A 1 78 ? -19.782 -4.863 10.918 1.00 96.88 78 PHE A N 1
ATOM 617 C CA . PHE A 1 78 ? -18.781 -4.243 10.052 1.00 96.88 78 PHE A CA 1
ATOM 618 C C . PHE A 1 78 ? -18.521 -5.081 8.801 1.00 96.88 78 PHE A C 1
ATOM 620 O O . PHE A 1 78 ? -18.486 -4.512 7.710 1.00 96.88 78 PHE A O 1
ATOM 627 N N . LYS A 1 79 ? -18.400 -6.410 8.896 1.00 96.25 79 LYS A N 1
ATOM 628 C CA . LYS A 1 79 ? -18.224 -7.277 7.716 1.00 96.25 79 LYS A CA 1
ATOM 629 C C . LYS A 1 79 ? -19.344 -7.111 6.691 1.00 96.25 79 LYS A C 1
ATOM 631 O O . LYS A 1 79 ? -19.052 -7.084 5.495 1.00 96.25 79 LYS A O 1
ATOM 636 N N . ALA A 1 80 ? -20.588 -6.940 7.139 1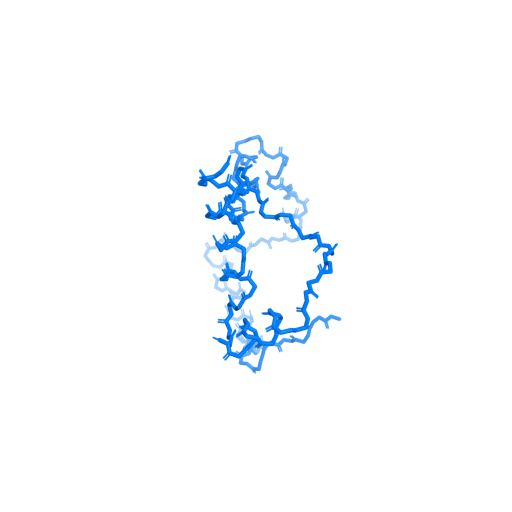.00 97.25 80 ALA A N 1
ATOM 637 C CA . ALA A 1 80 ? -21.732 -6.701 6.261 1.00 97.25 80 ALA A CA 1
ATOM 638 C C . ALA A 1 80 ? -21.598 -5.406 5.433 1.00 97.25 80 ALA A C 1
ATOM 640 O O . ALA A 1 80 ? -22.154 -5.315 4.342 1.00 97.25 80 ALA A O 1
ATOM 641 N N . THR A 1 81 ? -20.789 -4.431 5.876 1.00 95.69 81 THR A N 1
ATOM 642 C CA . THR A 1 81 ? -20.486 -3.207 5.101 1.00 95.69 81 THR A CA 1
ATOM 643 C C . THR A 1 81 ? -19.574 -3.448 3.886 1.00 95.69 81 THR A C 1
ATOM 645 O O . THR A 1 81 ? -19.282 -2.519 3.125 1.00 95.69 81 THR A O 1
ATOM 648 N N . GLY A 1 82 ? -19.094 -4.679 3.691 1.00 96.12 82 GLY A N 1
ATOM 649 C CA . GLY A 1 82 ? -18.323 -5.093 2.525 1.00 96.12 82 GLY A CA 1
ATOM 650 C C . GLY A 1 82 ? -16.867 -4.623 2.538 1.00 96.12 82 GLY A C 1
ATOM 651 O O . GLY A 1 82 ? -16.224 -4.487 3.584 1.00 96.12 82 GLY A O 1
ATOM 652 N N . LYS A 1 83 ? -16.304 -4.399 1.343 1.00 97.00 83 LYS A N 1
ATOM 653 C CA . LYS A 1 83 ? -14.899 -3.992 1.178 1.00 97.00 83 LYS A CA 1
ATOM 654 C C . LYS A 1 83 ? -14.609 -2.729 2.001 1.00 97.00 83 LYS A C 1
ATOM 656 O O . LYS A 1 83 ? -15.358 -1.755 1.951 1.00 97.00 83 LYS A O 1
ATOM 661 N N . GLY A 1 84 ? -13.506 -2.756 2.748 1.00 95.75 84 GLY A N 1
ATOM 662 C CA . GLY A 1 84 ? -13.082 -1.641 3.600 1.00 95.75 84 GLY A CA 1
ATOM 663 C C . GLY A 1 84 ? -13.641 -1.659 5.026 1.00 95.75 84 GLY A C 1
ATOM 664 O O . GLY A 1 84 ? -13.367 -0.726 5.776 1.00 95.75 84 GLY A O 1
ATOM 665 N N . TRP A 1 85 ? -14.357 -2.710 5.444 1.00 97.25 85 TRP A N 1
ATOM 666 C CA . TRP A 1 85 ? -14.897 -2.801 6.807 1.00 97.25 85 TRP A CA 1
ATOM 667 C C . TRP A 1 85 ? -13.847 -2.635 7.918 1.00 97.25 85 TRP A C 1
ATOM 669 O O . TRP A 1 85 ? -14.124 -1.992 8.927 1.00 97.25 85 TRP A O 1
ATOM 679 N N . GLN A 1 86 ? -12.620 -3.129 7.710 1.00 95.12 86 GLN A N 1
ATOM 680 C CA . GLN A 1 86 ? -11.503 -2.948 8.648 1.00 95.12 86 GLN A CA 1
ATOM 681 C C . GLN A 1 86 ? -11.073 -1.480 8.795 1.00 95.12 86 GLN A C 1
ATOM 683 O O . GLN A 1 86 ? -10.633 -1.069 9.860 1.00 95.12 86 GLN A O 1
ATOM 688 N N . SER A 1 87 ? -11.195 -0.675 7.736 1.00 95.56 87 SER A N 1
ATOM 689 C CA . SER A 1 87 ? -10.916 0.765 7.824 1.00 95.56 87 SER A CA 1
ATOM 690 C C . SER A 1 87 ? -12.043 1.503 8.543 1.00 95.56 87 SER A C 1
ATOM 692 O O . SER A 1 87 ? -11.765 2.383 9.346 1.00 95.56 87 SER A O 1
ATOM 694 N N . ARG A 1 88 ? -13.302 1.094 8.336 1.00 95.94 88 ARG A N 1
ATOM 695 C CA . ARG A 1 88 ? -14.449 1.691 9.040 1.00 95.94 88 ARG A CA 1
ATOM 696 C C . ARG A 1 88 ? -14.401 1.449 10.545 1.00 95.94 88 ARG A C 1
ATOM 698 O O . ARG A 1 88 ? -14.665 2.370 11.309 1.00 95.94 88 ARG A O 1
ATOM 705 N N . ILE A 1 89 ? -14.056 0.236 10.981 1.00 95.69 89 ILE A N 1
ATOM 706 C CA . ILE A 1 89 ? -13.938 -0.044 12.418 1.00 95.69 89 ILE A CA 1
ATOM 707 C C . ILE A 1 89 ? -12.784 0.746 13.056 1.00 95.69 89 ILE A C 1
ATOM 709 O O . ILE A 1 89 ? -12.949 1.286 14.144 1.00 95.69 89 ILE A O 1
ATO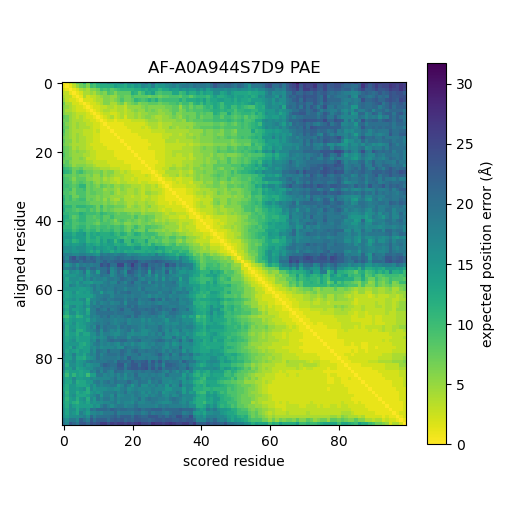M 713 N N . ASP A 1 90 ? -11.656 0.893 12.356 1.00 95.62 90 ASP A N 1
ATOM 714 C CA . ASP A 1 90 ? -10.521 1.718 12.791 1.00 95.62 90 ASP A CA 1
ATOM 715 C C . ASP A 1 90 ? -10.905 3.202 12.948 1.00 95.62 90 ASP A C 1
ATOM 717 O O . ASP A 1 90 ? -1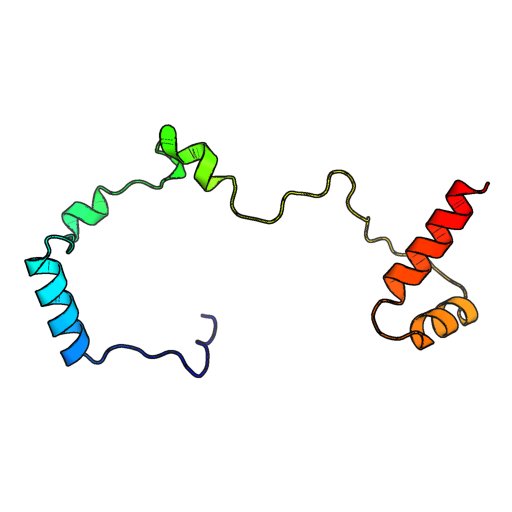0.575 3.829 13.955 1.00 95.62 90 ASP A O 1
ATOM 721 N N . GLU A 1 91 ? -11.683 3.757 12.013 1.00 95.88 91 GLU A N 1
ATOM 722 C CA . GLU A 1 91 ? -12.209 5.125 12.115 1.00 95.88 91 GLU A CA 1
ATOM 723 C C . GLU A 1 91 ? -13.117 5.316 13.336 1.00 95.88 91 GLU A C 1
ATOM 725 O O . GLU A 1 91 ? -13.035 6.342 14.009 1.00 95.88 91 GLU A O 1
ATOM 730 N N . VAL A 1 92 ? -13.976 4.339 13.641 1.00 95.62 92 VAL A N 1
ATOM 731 C CA . VAL A 1 92 ? -14.862 4.389 14.815 1.00 95.62 92 VAL A CA 1
ATOM 732 C C . VAL A 1 92 ? -14.055 4.347 16.111 1.00 95.62 92 VAL A C 1
ATOM 734 O O . VAL A 1 92 ? -14.287 5.174 16.993 1.00 95.62 92 VAL A O 1
ATOM 737 N N . LEU A 1 93 ? -13.076 3.444 16.210 1.00 94.25 93 LEU A N 1
ATOM 738 C CA . LEU A 1 93 ? -12.192 3.354 17.376 1.00 94.25 93 LEU A CA 1
ATOM 739 C C . LEU A 1 93 ? -11.372 4.638 17.564 1.00 94.25 93 LEU A C 1
ATOM 741 O O . LEU A 1 93 ? -11.250 5.132 18.683 1.00 94.25 93 LEU A O 1
ATOM 745 N N . THR A 1 94 ? -10.875 5.222 16.472 1.00 94.50 94 THR A N 1
ATOM 746 C CA . THR A 1 94 ? -10.127 6.489 16.499 1.00 94.50 94 THR A CA 1
ATOM 747 C C . THR A 1 94 ? -11.004 7.653 16.954 1.00 94.50 94 THR A C 1
ATOM 749 O O . THR A 1 94 ? -10.587 8.450 17.794 1.00 94.50 94 THR A O 1
ATOM 752 N N . LYS A 1 95 ? -12.239 7.749 16.441 1.00 96.31 95 LYS A N 1
ATOM 753 C CA . LYS A 1 95 ? -13.202 8.778 16.862 1.00 96.31 95 LYS A CA 1
ATOM 754 C C . LYS A 1 95 ? -13.523 8.666 18.347 1.00 96.31 95 LYS A C 1
ATOM 756 O O . LYS A 1 95 ? -13.483 9.676 19.040 1.00 96.31 95 LYS A O 1
ATOM 761 N N . TYR A 1 96 ? -13.783 7.451 18.831 1.00 95.81 96 TYR A N 1
ATOM 762 C CA . TYR A 1 96 ? -14.040 7.203 20.249 1.00 95.81 96 TYR A CA 1
ATOM 763 C C . TYR A 1 96 ? -12.859 7.636 21.128 1.00 95.81 96 TYR A C 1
ATOM 765 O O . TYR A 1 96 ? -13.070 8.334 22.115 1.00 95.81 96 TYR A O 1
ATOM 773 N N . ALA A 1 97 ? -11.630 7.292 20.725 1.00 94.38 97 ALA A N 1
ATOM 774 C CA . ALA A 1 97 ? -10.400 7.657 21.429 1.00 94.38 97 ALA A CA 1
ATOM 775 C C . ALA A 1 97 ? -10.051 9.156 21.368 1.00 94.38 97 ALA A C 1
ATOM 777 O O . ALA A 1 97 ? -9.209 9.609 22.129 1.00 94.38 97 ALA A O 1
ATOM 778 N N . THR A 1 98 ? -10.640 9.916 20.439 1.00 95.00 98 THR A N 1
ATOM 779 C CA . THR A 1 98 ? -10.426 11.371 20.338 1.00 95.00 98 THR A CA 1
ATOM 780 C C . THR A 1 98 ? -11.483 12.154 21.120 1.00 95.00 98 THR A C 1
ATOM 782 O O . THR A 1 98 ? -11.248 13.303 21.482 1.00 95.00 98 THR A O 1
ATOM 785 N N . SER A 1 99 ? -12.662 11.569 21.358 1.00 94.06 99 SER A N 1
ATOM 786 C CA . SER A 1 99 ? -13.756 12.247 22.062 1.00 94.06 99 SER A CA 1
ATOM 787 C C . SER A 1 99 ? -13.778 12.012 23.577 1.00 94.06 99 SER A C 1
ATOM 789 O O . SER A 1 99 ? -14.634 12.596 24.238 1.00 94.06 99 SER A O 1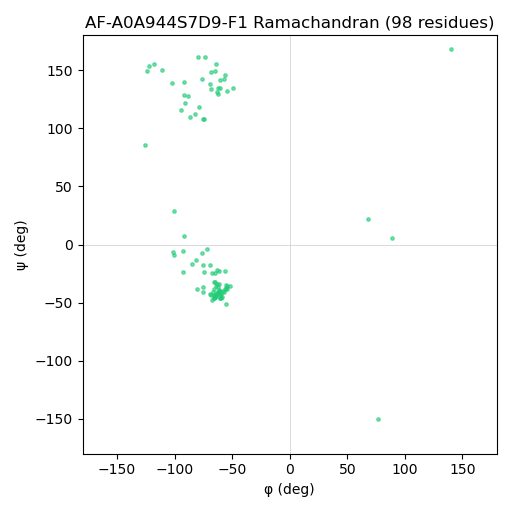
ATOM 791 N N . HIS A 1 100 ? -12.914 11.146 24.108 1.00 83.25 100 HIS A N 1
ATOM 792 C CA . HIS A 1 100 ? -12.790 10.793 25.528 1.00 83.25 100 HIS A CA 1
ATOM 793 C C . HIS A 1 100 ? -11.316 10.800 25.925 1.00 83.25 100 HIS A C 1
ATOM 795 O O . HIS A 1 100 ? -11.034 11.151 27.090 1.00 83.25 100 HIS A O 1
#

Mean predicted aligned error: 11.38 Å